Protein AF-A0A1X7DV30-F1 (afdb_monomer)

Secondary structure (DSSP, 8-state):
---HHHHHHHHHHHHHHHHHHHHTPPPHHHHHHHHHHHHHHHHHSSPPPHHHHHHHHHHHH-TT--THHHHS-GGGHHHHHHHHHHHHHHHHHHHHHHHHHHHT---TT-S-HHHHHHHHHHHHHHHHHHHHHHHHTT--HHHHHHHHHHHHHHS--PPPP----

Solvent-accessible surface area (backbone atoms only — not comparable to full-atom values): 9741 Å² total; per-residue (Å²): 133,82,54,73,68,62,54,52,53,51,53,49,54,50,50,52,51,50,51,54,51,59,75,68,53,76,51,71,64,55,53,52,50,50,52,50,40,52,45,43,24,70,75,69,76,42,82,67,49,75,69,50,49,54,31,41,48,46,26,35,78,32,86,86,46,58,66,33,69,79,71,42,57,76,96,46,43,70,59,51,52,52,36,29,55,56,43,45,79,38,44,69,58,54,47,50,55,47,50,53,60,60,69,63,62,70,62,91,84,58,86,62,57,71,62,46,55,54,50,50,54,52,51,52,50,55,51,51,50,53,51,50,57,44,62,74,64,70,56,60,66,72,61,52,54,53,47,60,65,45,52,68,75,67,57,77,90,66,78,73,77,77,75,89,124

Structure (mmCIF, N/CA/C/O backbone):
data_AF-A0A1X7DV30-F1
#
_entry.id   AF-A0A1X7DV30-F1
#
loop_
_atom_site.group_PDB
_atom_site.id
_atom_site.type_symbol
_atom_site.label_atom_id
_atom_site.label_alt_id
_atom_site.label_comp_id
_atom_site.label_asym_id
_atom_site.label_entity_id
_atom_site.label_seq_id
_atom_site.pdbx_PDB_ins_code
_atom_site.Cartn_x
_atom_site.Cartn_y
_atom_site.Cartn_z
_atom_site.occupancy
_atom_site.B_iso_or_equiv
_atom_site.auth_seq_id
_atom_site.auth_comp_id
_atom_site.auth_asym_id
_atom_site.auth_atom_id
_atom_site.pdbx_PDB_model_num
ATOM 1 N N . MET A 1 1 ? -26.013 0.296 34.691 1.00 44.59 1 MET A N 1
ATOM 2 C CA . MET A 1 1 ? -24.826 0.732 35.451 1.00 44.59 1 MET A CA 1
ATOM 3 C C . MET A 1 1 ? -23.752 -0.297 35.146 1.00 44.59 1 MET A C 1
ATOM 5 O O . MET A 1 1 ? -23.864 -1.409 35.637 1.00 44.59 1 MET A O 1
ATOM 9 N N . ILE A 1 2 ? -22.853 -0.010 34.204 1.00 51.38 2 ILE A N 1
ATOM 10 C CA . ILE A 1 2 ? -21.725 -0.907 33.915 1.00 51.38 2 ILE A CA 1
ATOM 11 C C . ILE A 1 2 ? -20.779 -0.752 35.106 1.00 51.38 2 ILE A C 1
ATOM 13 O O . ILE A 1 2 ? -20.390 0.373 35.425 1.00 51.38 2 ILE A O 1
ATOM 17 N N . GLU A 1 3 ? -20.515 -1.836 35.830 1.00 55.59 3 GLU A N 1
ATOM 18 C CA . GLU A 1 3 ? -19.547 -1.818 36.925 1.00 55.59 3 GLU A CA 1
ATOM 19 C C . GLU A 1 3 ? -18.175 -1.439 36.356 1.00 55.59 3 GLU A C 1
ATOM 21 O O . GLU A 1 3 ? -17.807 -1.852 35.257 1.00 55.59 3 GLU A O 1
ATOM 26 N N . ASN A 1 4 ? -17.436 -0.599 37.077 1.00 61.59 4 ASN A N 1
ATOM 27 C CA . ASN A 1 4 ? -16.183 0.006 36.609 1.00 61.59 4 ASN A CA 1
ATOM 28 C C . ASN A 1 4 ? -15.154 -1.051 36.141 1.00 61.59 4 ASN A C 1
ATOM 30 O O . ASN A 1 4 ? -14.363 -0.796 35.233 1.00 61.59 4 ASN A O 1
ATOM 34 N N . ASP A 1 5 ? -15.235 -2.256 36.706 1.00 61.62 5 ASP A N 1
ATOM 35 C CA . ASP A 1 5 ? -14.389 -3.406 36.388 1.00 61.62 5 ASP A CA 1
ATOM 36 C C . ASP A 1 5 ? -14.671 -3.987 34.984 1.00 61.62 5 ASP A C 1
ATOM 38 O O . ASP A 1 5 ? -13.737 -4.345 34.266 1.00 61.62 5 ASP A O 1
ATOM 42 N N . ASP A 1 6 ? -15.931 -3.996 34.532 1.00 70.94 6 ASP A N 1
ATOM 43 C CA . ASP A 1 6 ? -16.327 -4.467 33.191 1.00 70.94 6 ASP A CA 1
ATOM 44 C C . ASP A 1 6 ? -15.868 -3.480 32.100 1.00 70.94 6 ASP A C 1
ATOM 46 O O . ASP A 1 6 ? -15.422 -3.872 31.021 1.00 70.94 6 ASP A O 1
ATOM 50 N N . LEU A 1 7 ? -15.871 -2.175 32.396 1.00 68.75 7 LEU A N 1
ATOM 51 C CA . LEU A 1 7 ? -15.343 -1.158 31.481 1.00 68.75 7 LEU A CA 1
ATOM 52 C C . LEU A 1 7 ? -13.818 -1.263 31.317 1.00 68.75 7 LEU A C 1
ATOM 54 O O . LEU A 1 7 ? -13.315 -1.205 30.193 1.00 68.75 7 LEU A O 1
ATOM 58 N N . GLN A 1 8 ? -13.083 -1.429 32.420 1.00 71.12 8 GLN A N 1
ATOM 59 C CA . GLN A 1 8 ? -11.626 -1.588 32.383 1.00 71.12 8 GLN A CA 1
ATOM 60 C C . GLN A 1 8 ? -11.209 -2.860 31.641 1.00 71.12 8 GLN A C 1
ATOM 62 O O . GLN A 1 8 ? -10.290 -2.818 30.820 1.00 71.12 8 GLN A O 1
ATOM 67 N N . GLN A 1 9 ? -11.910 -3.972 31.871 1.00 73.12 9 GLN A N 1
ATOM 68 C CA . GLN A 1 9 ? -11.640 -5.231 31.182 1.00 73.12 9 GLN A CA 1
ATOM 69 C C . GLN A 1 9 ? -11.872 -5.116 29.668 1.00 73.12 9 GLN A C 1
ATOM 71 O O . GLN A 1 9 ? -11.036 -5.567 28.882 1.00 73.12 9 GLN A O 1
ATOM 76 N N . ARG A 1 10 ? -12.956 -4.453 29.243 1.00 69.06 10 ARG A N 1
ATOM 77 C CA . ARG A 1 10 ? -13.225 -4.188 27.819 1.00 69.06 10 ARG A CA 1
ATOM 78 C C . ARG A 1 10 ? -12.139 -3.318 27.190 1.00 69.06 10 ARG A C 1
ATOM 80 O O . ARG A 1 10 ? -11.639 -3.658 26.123 1.00 69.06 10 ARG A O 1
ATOM 87 N N . LEU A 1 11 ? -11.742 -2.230 27.850 1.00 69.94 11 LEU A N 1
ATOM 88 C CA . LEU A 1 11 ? -10.672 -1.343 27.377 1.00 69.94 11 LEU A CA 1
ATOM 89 C C . LEU A 1 11 ? -9.341 -2.080 27.194 1.00 69.94 11 LEU A C 1
ATOM 91 O O . LEU A 1 11 ? -8.641 -1.863 26.204 1.00 69.94 11 LEU A O 1
ATOM 95 N N . PHE A 1 12 ? -9.010 -2.972 28.126 1.00 75.00 12 PHE A N 1
ATOM 96 C CA . PHE A 1 12 ? -7.800 -3.779 28.060 1.00 75.00 12 PHE A CA 1
ATOM 97 C C . PHE A 1 12 ? -7.809 -4.734 26.857 1.00 75.00 12 PHE A C 1
ATOM 99 O O . PHE A 1 12 ? -6.883 -4.702 26.049 1.00 75.00 12 PHE A O 1
ATOM 106 N N . GLN A 1 13 ? -8.888 -5.504 26.676 1.00 71.88 13 GLN A N 1
ATOM 107 C CA . GLN A 1 13 ? -9.040 -6.427 25.540 1.00 71.88 13 GLN A CA 1
ATOM 108 C C . GLN A 1 13 ? -8.968 -5.707 24.191 1.00 71.88 13 GLN A C 1
ATOM 110 O O . GLN A 1 13 ? -8.331 -6.183 23.252 1.00 71.88 13 GLN A O 1
ATOM 115 N N . TRP A 1 14 ? -9.598 -4.535 24.104 1.00 75.69 14 TRP A N 1
ATOM 116 C CA . TRP A 1 14 ? -9.525 -3.677 22.930 1.00 75.69 14 TRP A CA 1
ATOM 117 C C . TRP A 1 14 ? -8.089 -3.224 22.651 1.00 75.69 14 TRP A C 1
ATOM 119 O O . TRP A 1 14 ? -7.626 -3.335 21.517 1.00 75.69 14 TRP A O 1
ATOM 129 N N . SER A 1 15 ? -7.379 -2.739 23.671 1.00 74.12 15 SER A N 1
ATOM 130 C CA . SER A 1 15 ? -5.993 -2.268 23.554 1.00 74.12 15 SER A CA 1
ATOM 131 C C . SER A 1 15 ? -5.036 -3.364 23.092 1.00 74.12 15 SER A C 1
ATOM 133 O O . SER A 1 15 ? -4.242 -3.137 22.174 1.00 74.12 15 SER A O 1
ATOM 135 N N . GLU A 1 16 ? -5.136 -4.565 23.662 1.00 75.62 16 GLU A N 1
ATOM 136 C CA . GLU A 1 16 ? -4.301 -5.701 23.262 1.00 75.62 16 GLU A CA 1
ATOM 137 C C . GLU A 1 16 ? -4.575 -6.125 21.817 1.00 75.62 16 GLU A C 1
ATOM 139 O O . GLU A 1 16 ? -3.645 -6.230 21.014 1.00 75.62 16 GLU A O 1
ATOM 144 N N . ALA A 1 17 ? -5.850 -6.306 21.462 1.00 73.69 17 ALA A N 1
ATOM 145 C CA . ALA A 1 17 ? -6.251 -6.689 20.114 1.00 73.69 17 ALA A CA 1
ATOM 146 C C . ALA A 1 17 ? -5.810 -5.666 19.060 1.00 73.69 17 ALA A C 1
ATOM 148 O O . ALA A 1 17 ? -5.286 -6.038 18.006 1.00 73.69 17 ALA A O 1
ATOM 149 N N . PHE A 1 18 ? -6.005 -4.379 19.346 1.00 78.88 18 PHE A N 1
ATOM 150 C CA . PHE A 1 18 ? -5.630 -3.297 18.446 1.00 78.88 18 PHE A CA 1
ATOM 151 C C . PHE A 1 18 ? -4.112 -3.201 18.287 1.00 78.88 18 PHE A C 1
ATOM 153 O O . PHE A 1 18 ? -3.619 -3.124 17.166 1.00 78.88 18 PHE A O 1
ATOM 160 N N . THR A 1 19 ? -3.361 -3.282 19.389 1.00 78.75 19 THR A N 1
ATOM 161 C CA . THR A 1 19 ? -1.894 -3.221 19.362 1.00 78.75 19 THR A CA 1
ATOM 162 C C . THR A 1 19 ? -1.300 -4.386 18.573 1.00 78.75 19 THR A C 1
ATOM 164 O O . THR A 1 19 ? -0.441 -4.167 17.721 1.00 78.75 19 THR A O 1
ATOM 167 N N . ALA A 1 20 ? -1.773 -5.614 18.802 1.00 79.38 20 ALA A N 1
ATOM 168 C CA . ALA A 1 20 ? -1.295 -6.791 18.079 1.00 79.38 20 ALA A CA 1
ATOM 169 C C . ALA A 1 20 ? -1.640 -6.736 16.578 1.00 79.38 20 ALA A C 1
ATOM 171 O O . ALA A 1 20 ? -0.804 -7.053 15.726 1.00 79.38 20 ALA A O 1
ATOM 172 N N . SER A 1 21 ? -2.854 -6.291 16.242 1.00 83.25 21 SER A N 1
ATOM 173 C CA . SER A 1 21 ? -3.281 -6.126 14.845 1.00 83.25 21 SER A CA 1
ATOM 174 C C . SER A 1 21 ? -2.458 -5.051 14.140 1.00 83.25 21 SER A C 1
ATOM 176 O O . SER A 1 21 ? -2.021 -5.257 13.011 1.00 83.25 21 SER A O 1
ATOM 178 N N . LEU A 1 22 ? -2.165 -3.946 14.828 1.00 83.38 22 LEU A N 1
ATOM 179 C CA . LEU A 1 22 ? -1.325 -2.876 14.301 1.00 83.38 22 LEU A CA 1
ATOM 180 C C . LEU A 1 22 ? 0.127 -3.330 14.090 1.00 83.38 22 LEU A C 1
ATOM 182 O O . LEU A 1 22 ? 0.733 -2.993 13.081 1.00 83.38 22 LEU A O 1
ATOM 186 N N . GLN A 1 23 ? 0.687 -4.118 15.012 1.00 83.38 23 GLN A N 1
ATOM 187 C CA . GLN A 1 23 ? 2.057 -4.640 14.903 1.00 83.38 23 GLN A CA 1
ATOM 188 C C . GLN A 1 23 ? 2.241 -5.660 13.769 1.00 83.38 23 GLN A C 1
ATOM 190 O O . GLN A 1 23 ? 3.363 -5.857 13.313 1.00 83.38 23 GLN A O 1
ATOM 195 N N . SER A 1 24 ? 1.165 -6.320 13.337 1.00 86.81 24 SER A N 1
ATOM 196 C CA . SER A 1 24 ? 1.180 -7.321 12.260 1.00 86.81 24 SER A CA 1
ATOM 197 C C . SER A 1 24 ? 0.688 -6.783 10.913 1.00 86.81 24 SER A C 1
ATOM 199 O O . SER A 1 24 ? 0.677 -7.520 9.928 1.00 86.81 24 SER A O 1
ATOM 201 N N . GLN A 1 25 ? 0.273 -5.517 10.863 1.00 88.38 25 GLN A N 1
ATOM 202 C CA . GLN A 1 25 ? -0.210 -4.866 9.655 1.00 88.38 25 GLN A CA 1
ATOM 203 C C . GLN A 1 25 ? 0.955 -4.549 8.705 1.00 88.38 25 GLN A C 1
ATOM 205 O O . GLN A 1 25 ? 1.941 -3.928 9.100 1.00 88.38 25 GLN A O 1
ATOM 210 N N . ALA A 1 26 ? 0.806 -4.919 7.437 1.00 89.69 26 ALA A N 1
ATOM 211 C CA . ALA A 1 26 ? 1.675 -4.504 6.349 1.00 89.69 26 ALA A CA 1
ATOM 212 C C . ALA A 1 26 ? 1.511 -3.002 6.077 1.00 89.69 26 ALA A C 1
ATOM 214 O O . ALA A 1 26 ? 0.407 -2.437 6.120 1.00 89.69 26 ALA A O 1
ATOM 215 N N . THR A 1 27 ? 2.622 -2.338 5.784 1.00 88.06 27 THR A N 1
ATOM 216 C CA . THR A 1 27 ? 2.600 -0.931 5.389 1.00 88.06 27 THR A CA 1
ATOM 217 C C . THR A 1 27 ? 2.024 -0.779 3.982 1.00 88.06 27 THR A C 1
ATOM 219 O O . THR A 1 27 ? 1.867 -1.746 3.235 1.00 88.06 27 THR A O 1
ATOM 222 N N . PHE A 1 28 ? 1.712 0.456 3.591 1.00 87.81 28 PHE A N 1
ATOM 223 C CA . PHE A 1 28 ? 1.284 0.716 2.212 1.00 87.81 28 PHE A CA 1
ATOM 224 C C . PHE A 1 28 ? 2.370 0.341 1.200 1.00 87.81 28 PHE A C 1
ATOM 226 O O . PHE A 1 28 ? 2.067 -0.194 0.137 1.00 87.81 28 PHE A O 1
ATOM 233 N N . MET A 1 29 ? 3.635 0.577 1.556 1.00 89.06 29 MET A N 1
ATOM 234 C CA . MET A 1 29 ? 4.772 0.237 0.703 1.00 89.06 29 MET A CA 1
ATOM 235 C C . MET A 1 29 ? 4.954 -1.266 0.557 1.00 89.06 29 MET A C 1
ATOM 237 O O . MET A 1 29 ? 5.259 -1.717 -0.539 1.00 89.06 29 MET A O 1
ATOM 241 N N . ASP A 1 30 ? 4.716 -2.037 1.620 1.00 91.62 30 ASP A N 1
ATOM 242 C CA . ASP A 1 30 ? 4.787 -3.499 1.547 1.00 91.62 30 ASP A CA 1
ATOM 243 C C . ASP A 1 30 ? 3.742 -4.046 0.563 1.00 91.62 30 ASP A C 1
ATOM 245 O O . ASP A 1 30 ? 4.057 -4.886 -0.278 1.00 91.62 30 ASP A O 1
ATOM 249 N N . VAL A 1 31 ? 2.510 -3.522 0.613 1.00 93.12 31 VAL A N 1
ATOM 250 C CA . VAL A 1 31 ? 1.434 -3.916 -0.314 1.00 93.12 31 VAL A CA 1
ATOM 251 C C . VAL A 1 31 ? 1.744 -3.471 -1.747 1.00 93.12 31 VAL A C 1
ATOM 253 O O . VAL A 1 31 ? 1.534 -4.234 -2.691 1.00 93.12 31 VAL A O 1
ATOM 256 N N . LEU A 1 32 ? 2.279 -2.260 -1.928 1.00 93.38 32 LEU A N 1
ATOM 257 C CA . LEU A 1 32 ? 2.745 -1.771 -3.227 1.00 93.38 32 LEU A CA 1
ATOM 258 C C . LEU A 1 32 ? 3.813 -2.699 -3.824 1.00 93.38 32 LEU A C 1
ATOM 260 O O . LEU A 1 32 ? 3.702 -3.122 -4.976 1.00 93.38 32 LEU A O 1
ATOM 264 N N . ASP A 1 33 ? 4.829 -3.024 -3.031 1.00 95.00 33 ASP A N 1
ATOM 265 C CA . ASP A 1 33 ? 5.941 -3.875 -3.435 1.00 95.00 33 ASP A CA 1
ATOM 266 C C . ASP A 1 33 ? 5.481 -5.280 -3.809 1.00 95.00 33 ASP A C 1
ATOM 268 O O . ASP A 1 33 ? 5.896 -5.815 -4.840 1.00 95.00 33 ASP A O 1
ATOM 272 N N . GLU A 1 34 ? 4.594 -5.864 -3.002 1.00 95.06 34 GLU A N 1
ATOM 273 C CA . GLU A 1 34 ? 3.994 -7.163 -3.284 1.00 95.06 34 GLU A CA 1
ATOM 274 C C . GLU A 1 34 ? 3.255 -7.139 -4.627 1.00 95.06 34 GLU A C 1
ATOM 276 O O . GLU A 1 34 ? 3.469 -8.009 -5.471 1.00 95.06 34 GLU A O 1
ATOM 281 N N . HIS A 1 35 ? 2.439 -6.113 -4.874 1.00 95.31 35 HIS A N 1
ATOM 282 C CA . HIS A 1 35 ? 1.687 -5.986 -6.120 1.00 95.31 35 HIS A CA 1
ATOM 283 C C . HIS A 1 35 ? 2.591 -5.820 -7.351 1.00 95.31 35 HIS A C 1
ATOM 285 O O . HIS A 1 35 ? 2.317 -6.422 -8.394 1.00 95.31 35 HIS A O 1
ATOM 291 N N . LEU A 1 36 ? 3.674 -5.045 -7.243 1.00 96.25 36 LEU A N 1
ATOM 292 C CA . LEU A 1 36 ? 4.666 -4.905 -8.313 1.00 96.25 36 LEU A CA 1
ATOM 293 C C . LEU A 1 36 ? 5.384 -6.230 -8.579 1.00 96.25 36 LEU A C 1
ATOM 295 O O . LEU A 1 36 ? 5.471 -6.662 -9.729 1.00 96.25 36 LEU A O 1
ATOM 299 N N . ALA A 1 37 ? 5.855 -6.898 -7.524 1.00 96.12 37 ALA A N 1
ATOM 300 C CA . ALA A 1 37 ? 6.572 -8.161 -7.636 1.00 96.12 37 ALA A CA 1
ATOM 301 C C . ALA A 1 37 ? 5.696 -9.269 -8.232 1.00 96.12 37 ALA A C 1
ATOM 303 O O . ALA A 1 37 ? 6.111 -9.937 -9.180 1.00 96.12 37 ALA A O 1
ATOM 304 N N . VAL A 1 38 ? 4.467 -9.426 -7.732 1.00 95.06 38 VAL A N 1
ATOM 305 C CA . VAL A 1 38 ? 3.500 -10.410 -8.236 1.00 95.06 38 VAL A CA 1
ATOM 306 C C . VAL A 1 38 ? 3.105 -10.093 -9.674 1.00 95.06 38 VAL A C 1
ATOM 308 O O . VAL A 1 38 ? 3.084 -10.998 -10.508 1.00 95.06 38 VAL A O 1
ATOM 311 N N . GLY A 1 39 ? 2.816 -8.828 -9.994 1.00 95.00 39 GLY A N 1
ATOM 312 C CA . GLY A 1 39 ? 2.451 -8.415 -11.349 1.00 95.00 39 GLY A CA 1
ATOM 313 C C . GLY A 1 39 ? 3.562 -8.705 -12.356 1.00 95.00 39 GLY A C 1
ATOM 314 O O . GLY A 1 39 ? 3.318 -9.337 -13.387 1.00 95.00 39 GLY A O 1
ATOM 315 N N . PHE A 1 40 ? 4.794 -8.318 -12.021 1.00 94.94 40 PHE A N 1
ATOM 316 C CA . PHE A 1 40 ? 5.962 -8.557 -12.862 1.00 94.94 40 PHE A CA 1
ATOM 317 C C . PHE A 1 40 ? 6.237 -10.052 -13.033 1.00 94.94 40 PHE A C 1
ATOM 319 O O . PHE A 1 40 ? 6.358 -10.529 -14.160 1.00 94.94 40 PHE A O 1
ATOM 326 N N . GLN A 1 41 ? 6.240 -10.821 -11.940 1.00 94.69 41 GLN A N 1
ATOM 327 C CA . GLN A 1 41 ? 6.443 -12.269 -11.991 1.00 94.69 41 GLN A CA 1
ATOM 328 C C . GLN A 1 41 ? 5.359 -12.983 -12.801 1.00 94.69 41 GLN A C 1
ATOM 330 O O . GLN A 1 41 ? 5.666 -13.919 -13.537 1.00 94.69 41 GLN A O 1
ATOM 335 N N . THR A 1 42 ? 4.105 -12.545 -12.702 1.00 95.44 42 THR A N 1
ATOM 336 C CA . THR A 1 42 ? 2.984 -13.148 -13.436 1.00 95.44 42 THR A CA 1
ATOM 337 C C . THR A 1 42 ? 3.134 -12.981 -14.947 1.00 95.44 42 THR A C 1
ATOM 339 O O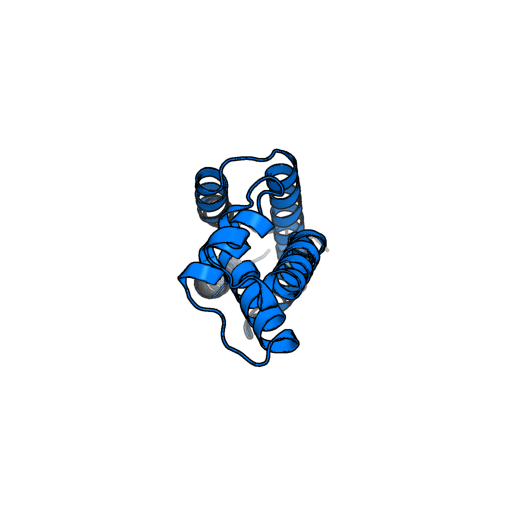 . THR A 1 42 ? 2.827 -13.906 -15.695 1.00 95.44 42 THR A O 1
ATOM 342 N N . LEU A 1 43 ? 3.612 -11.820 -15.403 1.00 94.31 43 LEU A N 1
ATOM 343 C CA . LEU A 1 43 ? 3.743 -11.521 -16.831 1.00 94.31 43 LEU A CA 1
ATOM 344 C C . LEU A 1 43 ? 5.081 -11.985 -17.424 1.00 94.31 43 LEU A C 1
ATOM 346 O O . LEU A 1 43 ? 5.112 -12.426 -18.569 1.00 94.31 43 LEU A O 1
ATOM 350 N N . MET A 1 44 ? 6.169 -11.927 -16.650 1.00 92.19 44 MET A N 1
ATOM 351 C CA . MET A 1 44 ? 7.515 -12.302 -17.106 1.00 92.19 44 MET A CA 1
ATOM 352 C C . MET A 1 44 ? 7.896 -13.752 -16.803 1.00 92.19 44 MET A C 1
ATOM 354 O O . MET A 1 44 ? 8.844 -14.272 -17.389 1.00 92.19 44 MET A O 1
ATOM 358 N N . GLY A 1 45 ? 7.236 -14.400 -15.841 1.00 89.44 45 GLY A N 1
ATOM 359 C CA . GLY A 1 45 ? 7.671 -15.692 -15.301 1.00 89.44 45 GLY A CA 1
ATOM 360 C C . GLY A 1 45 ? 8.989 -15.629 -14.514 1.00 89.44 45 GLY A C 1
ATOM 361 O O . GLY A 1 45 ? 9.553 -16.672 -14.185 1.00 89.44 45 GLY A O 1
ATOM 362 N N . ALA A 1 46 ? 9.488 -14.427 -14.210 1.00 86.38 46 ALA A N 1
ATOM 363 C CA . ALA A 1 46 ? 10.761 -14.187 -13.538 1.00 86.38 46 ALA A CA 1
ATOM 364 C C . ALA A 1 46 ? 10.569 -13.322 -12.288 1.00 86.38 46 ALA A C 1
ATOM 366 O O . ALA A 1 46 ? 9.717 -12.438 -12.256 1.00 86.38 46 ALA A O 1
ATOM 367 N N . ALA A 1 47 ? 11.375 -13.572 -11.257 1.00 89.94 47 ALA A N 1
ATOM 368 C CA . ALA A 1 47 ? 11.361 -12.750 -10.054 1.00 89.94 47 ALA A CA 1
ATOM 369 C C . ALA A 1 47 ? 11.935 -11.355 -10.345 1.00 89.94 47 ALA A C 1
ATOM 371 O O . ALA A 1 47 ? 12.947 -11.226 -11.036 1.00 89.94 47 ALA A O 1
ATOM 372 N N . ILE A 1 48 ? 11.307 -10.328 -9.775 1.00 92.75 48 ILE A N 1
ATOM 373 C CA . ILE A 1 48 ? 11.836 -8.966 -9.792 1.00 92.75 48 ILE A CA 1
ATOM 374 C C . ILE A 1 48 ? 13.050 -8.869 -8.858 1.00 92.75 48 ILE A C 1
ATOM 376 O O . ILE A 1 48 ? 13.057 -9.442 -7.765 1.00 92.75 48 ILE A O 1
ATOM 380 N N . THR A 1 49 ? 14.095 -8.155 -9.270 1.00 94.50 49 THR A N 1
ATOM 381 C CA . THR A 1 49 ? 15.229 -7.873 -8.377 1.00 94.50 49 THR A CA 1
ATOM 382 C C . THR A 1 49 ? 14.904 -6.713 -7.428 1.00 94.50 49 THR A C 1
ATOM 384 O O . THR A 1 49 ? 14.077 -5.864 -7.764 1.00 94.50 49 THR A O 1
ATOM 387 N N . PRO A 1 50 ? 15.580 -6.593 -6.268 1.00 93.44 50 PRO A N 1
ATOM 388 C CA . PRO A 1 50 ? 15.353 -5.469 -5.356 1.00 93.44 50 PRO A CA 1
ATOM 389 C C . PRO A 1 50 ? 15.575 -4.086 -5.992 1.00 93.44 50 PRO A C 1
ATOM 391 O O . PRO A 1 50 ? 14.851 -3.147 -5.675 1.00 93.44 50 PRO A O 1
ATOM 394 N N . GLY A 1 51 ? 16.545 -3.961 -6.908 1.00 93.19 51 GLY A N 1
ATOM 395 C CA . GLY A 1 51 ? 16.810 -2.713 -7.633 1.00 93.19 51 GLY A CA 1
ATOM 396 C C . GLY A 1 51 ? 15.675 -2.342 -8.586 1.00 93.19 51 GLY A C 1
ATOM 397 O O . GLY A 1 51 ? 15.160 -1.230 -8.520 1.00 93.19 51 GLY A O 1
ATOM 398 N N . GLN A 1 52 ? 15.217 -3.305 -9.395 1.00 94.62 52 GLN A N 1
ATOM 399 C CA . GLN A 1 52 ? 14.068 -3.124 -10.290 1.00 94.62 52 GLN A CA 1
ATOM 400 C C . GLN A 1 52 ? 12.795 -2.781 -9.511 1.00 94.62 52 GLN A C 1
ATOM 402 O O . GLN A 1 52 ? 12.052 -1.887 -9.904 1.00 94.62 52 GLN A O 1
ATOM 407 N N . LEU A 1 53 ? 12.566 -3.444 -8.375 1.00 95.50 53 LEU A N 1
ATOM 408 C CA . LEU A 1 53 ? 11.419 -3.165 -7.516 1.00 95.50 53 LEU A CA 1
ATOM 409 C C . LEU A 1 53 ? 11.439 -1.721 -7.002 1.00 95.50 53 LEU A C 1
ATOM 411 O O . LEU A 1 53 ? 10.420 -1.040 -7.070 1.00 95.50 53 LEU A O 1
ATOM 415 N N . ALA A 1 54 ? 12.598 -1.231 -6.550 1.00 92.81 54 ALA A N 1
ATOM 416 C CA . ALA A 1 54 ? 12.735 0.130 -6.039 1.00 92.81 54 ALA A CA 1
ATOM 417 C C . ALA A 1 54 ? 12.416 1.199 -7.099 1.00 92.81 54 ALA A C 1
ATOM 419 O O . ALA A 1 54 ? 11.694 2.151 -6.802 1.00 92.81 54 ALA A O 1
ATOM 420 N N . VAL A 1 55 ? 12.896 1.035 -8.335 1.00 94.50 55 VAL A N 1
ATOM 421 C CA . VAL A 1 55 ? 12.616 1.996 -9.419 1.00 94.50 55 VAL A CA 1
ATOM 422 C C . VAL A 1 55 ? 11.199 1.872 -9.977 1.00 94.50 55 VAL A C 1
ATOM 424 O O . VAL A 1 55 ? 10.578 2.885 -10.283 1.00 94.50 55 VAL A O 1
ATOM 427 N N . MET A 1 56 ? 10.638 0.660 -10.059 1.00 95.25 56 MET A N 1
ATOM 428 C CA . MET A 1 56 ? 9.236 0.473 -10.456 1.00 95.25 56 MET A CA 1
ATOM 429 C C . MET A 1 56 ? 8.277 1.060 -9.421 1.00 95.25 56 MET A C 1
ATOM 431 O O . MET A 1 56 ? 7.242 1.609 -9.784 1.00 95.25 56 MET A O 1
ATOM 435 N N . ARG A 1 57 ? 8.627 0.981 -8.136 1.00 93.50 57 ARG A N 1
ATOM 436 C CA . ARG A 1 57 ? 7.906 1.639 -7.044 1.00 93.50 57 ARG A CA 1
ATOM 437 C C . ARG A 1 57 ? 7.954 3.159 -7.174 1.00 93.50 57 ARG A C 1
ATOM 439 O O . ARG A 1 57 ? 6.903 3.785 -7.064 1.00 93.50 57 ARG A O 1
ATOM 446 N N . GLY A 1 58 ? 9.130 3.737 -7.431 1.00 90.69 58 GLY A N 1
ATOM 447 C CA . GLY A 1 58 ? 9.276 5.174 -7.700 1.00 90.69 58 GLY A CA 1
ATOM 448 C C . GLY A 1 58 ? 8.359 5.625 -8.836 1.00 90.69 58 GLY A C 1
ATOM 449 O O . GLY A 1 58 ? 7.523 6.505 -8.646 1.00 90.69 58 GLY A O 1
ATOM 450 N N . ALA A 1 59 ? 8.392 4.897 -9.953 1.00 92.19 59 ALA A N 1
ATOM 451 C CA . ALA A 1 59 ? 7.514 5.123 -11.095 1.00 92.19 59 ALA A CA 1
ATOM 452 C C . ALA A 1 59 ? 6.024 4.933 -10.767 1.00 92.19 59 ALA A C 1
ATOM 454 O O . ALA A 1 59 ? 5.177 5.695 -11.227 1.00 92.19 59 ALA A O 1
ATOM 455 N N . ALA A 1 60 ? 5.653 3.929 -9.971 1.00 91.94 60 ALA A N 1
ATOM 456 C CA . ALA A 1 60 ? 4.260 3.710 -9.586 1.00 91.94 60 ALA A CA 1
ATOM 457 C C . ALA A 1 60 ? 3.709 4.879 -8.758 1.00 91.94 60 ALA A C 1
ATOM 459 O O . ALA A 1 60 ? 2.546 5.235 -8.931 1.00 91.94 60 ALA A O 1
ATOM 460 N N . LEU A 1 61 ? 4.544 5.501 -7.923 1.00 88.38 61 LEU A N 1
ATOM 461 C CA . LEU A 1 61 ? 4.176 6.641 -7.080 1.00 88.38 61 LEU A CA 1
ATOM 462 C C . LEU A 1 61 ? 4.276 7.987 -7.805 1.00 88.38 61 LEU A C 1
ATOM 464 O O . LEU A 1 61 ? 3.479 8.878 -7.532 1.00 88.38 61 LEU A O 1
ATOM 468 N N . ASN A 1 62 ? 5.215 8.134 -8.739 1.00 86.38 62 ASN A N 1
ATOM 469 C CA . ASN A 1 62 ? 5.414 9.347 -9.519 1.00 86.38 62 ASN A CA 1
ATOM 470 C C . ASN A 1 62 ? 5.452 9.025 -11.017 1.00 86.38 62 ASN A C 1
ATOM 472 O O . ASN A 1 62 ? 6.384 8.400 -11.514 1.00 86.38 62 ASN A O 1
ATOM 476 N N . ARG A 1 63 ? 4.459 9.522 -11.761 1.00 80.75 63 ARG A N 1
ATOM 477 C CA . ARG A 1 63 ? 4.352 9.299 -13.210 1.00 80.75 63 ARG A CA 1
ATOM 478 C C . ARG A 1 63 ? 5.517 9.863 -14.017 1.00 80.75 63 ARG A C 1
ATOM 480 O O . ARG A 1 63 ? 5.779 9.367 -15.108 1.00 80.75 63 ARG A O 1
ATOM 487 N N . GLU A 1 64 ? 6.180 10.888 -13.503 1.00 86.06 64 GLU A N 1
ATOM 488 C CA . GLU A 1 64 ? 7.317 11.521 -14.168 1.00 86.06 64 GLU A CA 1
ATOM 489 C C . GLU A 1 64 ? 8.636 10.770 -13.917 1.00 86.06 64 GLU A C 1
ATOM 491 O O . GLU A 1 64 ? 9.643 11.076 -14.555 1.00 86.06 64 GLU A O 1
ATOM 496 N N . ASP A 1 65 ? 8.649 9.781 -13.015 1.00 88.31 65 ASP A N 1
ATOM 497 C CA . AS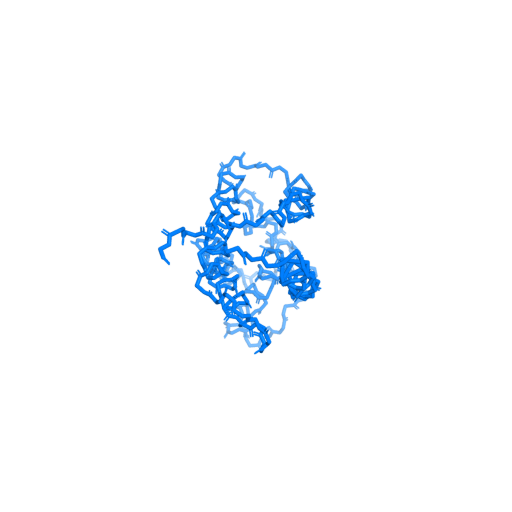P A 1 65 ? 9.833 8.974 -12.730 1.00 88.31 65 ASP A CA 1
ATOM 498 C C . ASP A 1 65 ? 10.007 7.851 -13.768 1.00 88.31 65 ASP A C 1
ATOM 500 O O . ASP A 1 65 ? 9.326 6.821 -13.757 1.00 88.31 65 ASP A O 1
ATOM 504 N N . GLU A 1 66 ? 10.963 8.057 -14.674 1.00 92.75 66 GLU A N 1
ATOM 505 C CA . GLU A 1 66 ? 11.366 7.089 -15.696 1.00 92.75 66 GLU A CA 1
ATOM 506 C C . GLU A 1 66 ? 12.671 6.343 -15.364 1.00 92.75 66 GLU A C 1
ATOM 508 O O . GLU A 1 66 ? 13.217 5.658 -16.234 1.00 92.75 66 GLU A O 1
ATOM 513 N N . ALA A 1 67 ? 13.187 6.422 -14.128 1.00 93.00 67 ALA A N 1
ATOM 514 C CA . ALA A 1 67 ? 14.444 5.762 -13.745 1.00 93.00 67 ALA A CA 1
ATOM 515 C C . ALA A 1 67 ? 14.428 4.247 -14.027 1.00 93.00 67 ALA A C 1
ATOM 517 O O . ALA A 1 67 ? 15.454 3.644 -14.352 1.00 93.00 67 ALA A O 1
ATOM 518 N N . TRP A 1 68 ? 13.241 3.639 -13.991 1.00 94.69 68 TRP A N 1
ATOM 519 C CA . TRP A 1 68 ? 13.029 2.229 -14.304 1.00 94.69 68 TRP A CA 1
ATOM 520 C C . TRP A 1 68 ? 13.461 1.832 -15.724 1.00 94.69 68 TRP A C 1
ATOM 522 O O . TRP A 1 68 ? 13.896 0.697 -15.914 1.00 94.69 68 TRP A O 1
ATOM 532 N N . ARG A 1 69 ? 13.414 2.741 -16.713 1.00 94.69 69 ARG A N 1
ATOM 533 C CA . ARG A 1 69 ? 13.823 2.441 -18.100 1.00 94.69 69 ARG A CA 1
ATOM 534 C C . ARG A 1 69 ? 15.320 2.124 -18.214 1.00 94.69 69 ARG A C 1
ATOM 536 O O . ARG A 1 69 ? 15.714 1.416 -19.138 1.00 94.69 69 ARG A O 1
ATOM 543 N N . ALA A 1 70 ? 16.148 2.645 -17.306 1.00 94.06 70 ALA A N 1
ATOM 544 C CA . ALA A 1 70 ? 17.590 2.390 -17.287 1.00 94.06 70 ALA A CA 1
ATOM 545 C C . ALA A 1 70 ? 17.957 1.076 -16.573 1.00 94.06 70 ALA A C 1
ATOM 547 O O . ALA A 1 70 ? 18.922 0.419 -16.957 1.00 94.06 70 ALA A O 1
ATOM 548 N N . GLU A 1 71 ? 17.186 0.692 -15.555 1.00 94.06 71 GLU A N 1
ATOM 549 C CA . GLU A 1 71 ? 17.431 -0.503 -14.731 1.00 94.06 71 GLU A CA 1
ATOM 550 C C . GLU A 1 71 ? 16.786 -1.776 -15.296 1.00 94.06 71 GLU A C 1
ATOM 552 O O . GLU A 1 71 ? 17.225 -2.895 -15.020 1.00 94.06 71 GLU A O 1
ATOM 557 N N . ILE A 1 72 ? 15.714 -1.629 -16.074 1.00 93.50 72 ILE A N 1
ATOM 558 C CA . ILE A 1 72 ? 14.992 -2.745 -16.682 1.00 93.50 72 ILE A CA 1
ATOM 559 C C . ILE A 1 72 ? 15.485 -2.940 -18.113 1.00 93.50 72 ILE A C 1
ATOM 561 O O . ILE A 1 72 ? 15.661 -1.982 -18.867 1.00 93.50 72 ILE A O 1
ATOM 565 N N . ALA A 1 73 ? 15.711 -4.198 -18.496 1.00 93.94 73 ALA A N 1
ATOM 566 C CA . ALA A 1 73 ? 16.138 -4.536 -19.846 1.00 93.94 73 ALA A CA 1
ATOM 567 C C . ALA A 1 73 ? 15.077 -4.113 -20.878 1.00 93.94 73 ALA A C 1
ATOM 569 O O . ALA A 1 73 ? 13.878 -4.215 -20.623 1.00 93.94 73 ALA A O 1
ATOM 570 N N . ILE A 1 74 ? 15.522 -3.638 -22.045 1.00 95.19 74 ILE A N 1
ATOM 571 C CA . ILE A 1 74 ? 14.649 -3.039 -23.074 1.00 95.19 74 ILE A CA 1
ATOM 572 C C . ILE A 1 74 ? 13.529 -3.993 -23.511 1.00 95.19 74 ILE A C 1
ATOM 574 O O . ILE A 1 74 ? 12.398 -3.568 -23.719 1.00 95.19 74 ILE A O 1
ATOM 578 N N . ASP A 1 75 ? 13.817 -5.289 -23.609 1.00 94.25 75 ASP A N 1
ATOM 579 C CA . ASP A 1 75 ? 12.850 -6.332 -23.968 1.00 94.25 75 ASP A CA 1
ATOM 580 C C . ASP A 1 75 ? 11.765 -6.570 -22.902 1.00 94.25 75 ASP A C 1
ATOM 582 O O . ASP A 1 75 ? 10.779 -7.253 -23.168 1.00 94.25 75 ASP A O 1
ATOM 586 N N . GLN A 1 76 ? 11.921 -5.989 -21.711 1.00 94.75 76 GLN A N 1
ATOM 587 C CA . GLN A 1 76 ? 10.984 -6.072 -20.591 1.00 94.75 76 GLN A CA 1
ATOM 588 C C . GLN A 1 76 ? 10.231 -4.754 -20.358 1.00 94.75 76 GLN A C 1
ATOM 590 O O . GLN A 1 76 ? 9.390 -4.689 -19.458 1.00 94.75 76 GLN A O 1
ATOM 595 N N . HIS A 1 77 ? 10.517 -3.700 -21.138 1.00 95.75 77 HIS A N 1
ATOM 596 C CA . HIS A 1 77 ? 9.965 -2.363 -20.897 1.00 95.75 77 HIS A CA 1
ATOM 597 C C . HIS A 1 77 ? 8.442 -2.331 -20.964 1.00 95.75 77 HIS A C 1
ATOM 599 O O . HIS A 1 77 ? 7.819 -1.799 -20.052 1.00 95.75 77 HIS A O 1
ATOM 605 N N . ASP A 1 78 ? 7.848 -2.964 -21.974 1.00 96.50 78 ASP A N 1
ATOM 606 C CA . ASP A 1 78 ? 6.390 -2.999 -22.133 1.00 96.50 78 ASP A CA 1
ATOM 607 C C . ASP A 1 78 ? 5.706 -3.653 -20.925 1.00 96.50 78 ASP A C 1
ATOM 609 O O . ASP A 1 78 ? 4.686 -3.174 -20.430 1.00 96.50 78 ASP A O 1
ATOM 613 N N . VAL A 1 79 ? 6.286 -4.741 -20.410 1.00 95.81 79 VAL A N 1
ATOM 614 C CA . VAL A 1 79 ? 5.738 -5.446 -19.247 1.00 95.81 79 VAL A CA 1
ATOM 615 C C . VAL A 1 79 ? 5.890 -4.610 -17.983 1.00 95.81 79 VAL A C 1
ATOM 617 O O . VAL A 1 79 ? 4.936 -4.500 -17.213 1.00 95.81 79 VAL A O 1
ATOM 620 N N . ALA A 1 80 ? 7.053 -3.993 -17.776 1.00 96.06 80 ALA A N 1
ATOM 621 C CA . ALA A 1 80 ? 7.270 -3.100 -16.645 1.00 96.06 80 ALA A CA 1
ATOM 622 C C . ALA A 1 80 ? 6.286 -1.922 -16.661 1.00 96.06 80 ALA A C 1
ATOM 624 O O . ALA A 1 80 ? 5.657 -1.652 -15.641 1.00 96.06 80 ALA A O 1
ATOM 625 N N . GLU A 1 81 ? 6.087 -1.286 -17.817 1.00 96.56 81 GLU A N 1
ATOM 626 C CA . GLU A 1 81 ? 5.148 -0.174 -17.990 1.00 96.56 81 GLU A CA 1
ATOM 627 C C . GLU A 1 81 ? 3.707 -0.604 -17.678 1.00 96.56 81 GLU A C 1
ATOM 629 O O . GLU A 1 81 ? 3.023 0.046 -16.885 1.00 96.56 81 GLU A O 1
ATOM 634 N N . ILE A 1 82 ? 3.267 -1.756 -18.201 1.00 96.50 82 ILE A N 1
ATOM 635 C CA . ILE A 1 82 ? 1.945 -2.325 -17.893 1.00 96.50 82 ILE A CA 1
ATOM 636 C C . ILE A 1 82 ? 1.776 -2.551 -16.388 1.00 96.50 82 ILE A C 1
ATOM 638 O O . ILE A 1 82 ? 0.729 -2.212 -15.832 1.00 96.50 82 ILE A O 1
ATOM 642 N N . VAL A 1 83 ? 2.777 -3.129 -15.719 1.00 96.62 83 VAL A N 1
ATOM 643 C CA . VAL A 1 83 ? 2.719 -3.406 -14.277 1.00 96.62 83 VAL A CA 1
ATOM 644 C C . VAL A 1 83 ? 2.665 -2.106 -13.4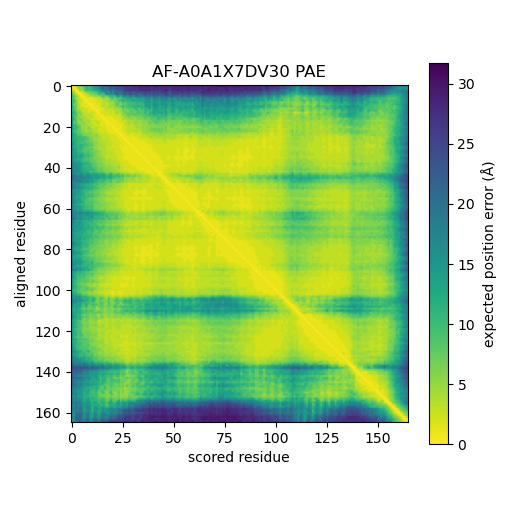79 1.00 96.62 83 VAL A C 1
ATOM 646 O O . VAL A 1 83 ? 1.791 -1.974 -12.623 1.00 96.62 83 VAL A O 1
ATOM 649 N N . ILE A 1 84 ? 3.533 -1.139 -13.786 1.00 95.94 84 ILE A N 1
ATOM 650 C CA . ILE A 1 84 ? 3.583 0.168 -13.119 1.00 95.94 84 ILE A CA 1
ATOM 651 C C . ILE A 1 84 ? 2.229 0.878 -13.231 1.00 95.94 84 ILE A C 1
ATOM 653 O O . ILE A 1 84 ? 1.660 1.269 -12.212 1.00 95.94 84 ILE A O 1
ATOM 657 N N . GLU A 1 85 ? 1.665 0.997 -14.436 1.00 95.00 85 GLU A N 1
ATOM 658 C CA . GLU A 1 85 ? 0.382 1.684 -14.652 1.00 95.00 85 GLU A CA 1
ATOM 659 C C . GLU A 1 85 ? -0.797 0.926 -14.023 1.00 95.00 85 GLU A C 1
ATOM 661 O O . GLU A 1 85 ? -1.710 1.514 -13.428 1.00 95.00 85 GLU A O 1
ATOM 666 N N . SER A 1 86 ? -0.772 -0.405 -14.103 1.00 94.88 86 SER A N 1
ATOM 667 C CA . SER A 1 86 ? -1.771 -1.270 -13.477 1.00 94.88 86 SER A CA 1
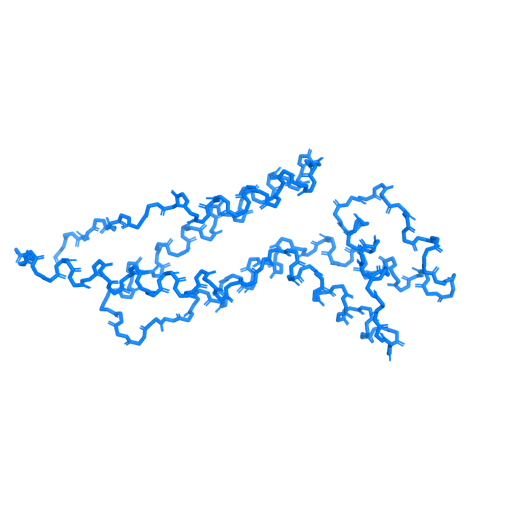ATOM 668 C C . SER A 1 86 ? -1.788 -1.120 -11.958 1.00 94.88 86 SER A C 1
ATOM 670 O O . SER A 1 86 ? -2.866 -1.085 -11.361 1.00 94.88 86 SER A O 1
ATOM 672 N N . VAL A 1 87 ? -0.609 -1.065 -11.337 1.00 93.94 87 VAL A N 1
ATOM 673 C CA . VAL A 1 87 ? -0.474 -0.890 -9.893 1.00 93.94 87 VAL A CA 1
ATOM 674 C C . VAL A 1 87 ? -0.855 0.529 -9.507 1.00 93.94 87 VAL A C 1
ATOM 676 O O . VAL A 1 87 ? -1.735 0.682 -8.668 1.00 93.94 87 VAL A O 1
ATOM 679 N N . ARG A 1 88 ? -0.313 1.556 -10.173 1.00 90.81 88 ARG A N 1
ATOM 680 C CA . ARG A 1 88 ? -0.634 2.966 -9.903 1.00 90.81 88 ARG A CA 1
ATOM 681 C C . ARG A 1 88 ? -2.140 3.224 -9.890 1.00 90.81 88 ARG A C 1
ATOM 683 O O . ARG A 1 88 ? -2.661 3.790 -8.936 1.00 90.81 88 ARG A O 1
ATOM 690 N N . SER A 1 89 ? -2.850 2.768 -10.921 1.00 89.88 89 SER A N 1
ATOM 691 C CA . SER A 1 89 ? -4.297 2.995 -11.059 1.00 89.88 89 SER A CA 1
ATOM 692 C C . SER A 1 89 ? -5.152 2.304 -9.992 1.00 89.88 89 SER A C 1
ATOM 694 O O . SER A 1 89 ? -6.298 2.696 -9.783 1.00 89.88 89 SER A O 1
ATOM 696 N N . ARG A 1 90 ? -4.624 1.274 -9.321 1.00 90.81 90 ARG A N 1
ATOM 697 C CA . ARG A 1 90 ? -5.362 0.454 -8.347 1.00 90.81 90 ARG A CA 1
ATOM 698 C C . ARG A 1 90 ? -4.783 0.504 -6.942 1.00 90.81 90 ARG A C 1
ATOM 700 O O . ARG A 1 90 ? -5.325 -0.145 -6.056 1.00 90.81 90 ARG A O 1
ATOM 707 N N . LEU A 1 91 ? -3.710 1.257 -6.730 1.00 87.50 91 LEU A N 1
ATOM 708 C CA . LEU A 1 91 ? -2.883 1.167 -5.536 1.00 87.50 91 LEU A CA 1
ATOM 709 C C . LEU A 1 91 ? -3.669 1.459 -4.254 1.00 87.50 91 LEU A C 1
ATOM 711 O O . LEU A 1 91 ? -3.661 0.656 -3.324 1.00 87.50 91 LEU A O 1
ATOM 715 N N . LEU A 1 92 ? -4.397 2.577 -4.234 1.00 89.50 92 LEU A N 1
ATOM 716 C CA . LEU A 1 92 ? -5.194 2.965 -3.073 1.00 89.50 92 LEU A CA 1
ATOM 717 C C . LEU A 1 92 ? -6.279 1.927 -2.759 1.00 89.50 92 LEU A C 1
ATOM 719 O O . LEU A 1 92 ? -6.457 1.544 -1.607 1.00 89.50 92 LEU A O 1
ATOM 723 N N . HIS A 1 93 ? -6.949 1.426 -3.797 1.00 91.75 93 HIS A N 1
ATOM 724 C CA . HIS A 1 93 ? -7.997 0.422 -3.655 1.00 91.75 93 HIS A CA 1
ATOM 725 C C . HIS A 1 93 ? -7.447 -0.932 -3.182 1.00 91.75 93 HIS A C 1
ATOM 727 O O . HIS A 1 93 ? -8.013 -1.553 -2.290 1.00 91.75 93 HIS A O 1
ATOM 733 N N . ALA A 1 94 ? -6.301 -1.368 -3.712 1.00 90.50 94 ALA A N 1
ATOM 734 C CA . ALA A 1 94 ? -5.630 -2.585 -3.263 1.00 90.50 94 ALA A CA 1
ATOM 735 C C . ALA A 1 94 ? -5.237 -2.507 -1.781 1.00 90.50 94 ALA A C 1
ATOM 737 O O . ALA A 1 94 ? -5.380 -3.487 -1.044 1.00 90.50 94 ALA A O 1
ATOM 738 N N . TYR A 1 95 ? -4.779 -1.336 -1.334 1.00 92.19 95 TYR A N 1
ATOM 739 C CA . TYR A 1 95 ? -4.455 -1.117 0.068 1.00 92.19 9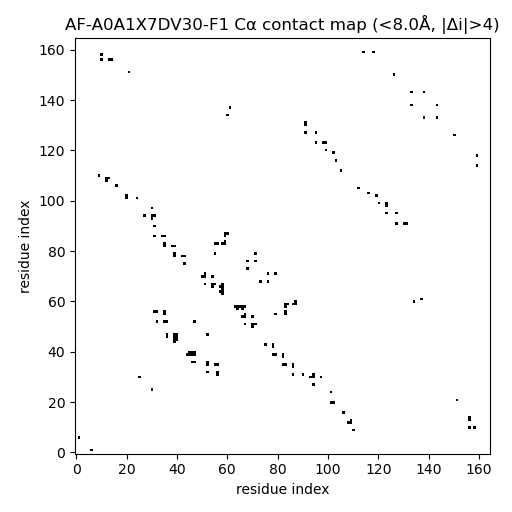5 TYR A CA 1
ATOM 740 C C . TYR A 1 95 ? -5.696 -1.082 0.964 1.00 92.19 95 TYR A C 1
ATOM 742 O O . TYR A 1 95 ? -5.700 -1.700 2.026 1.00 92.19 95 TYR A O 1
ATOM 750 N N . GLU A 1 96 ? -6.770 -0.423 0.527 1.00 91.75 96 GLU A N 1
ATOM 751 C CA . GLU A 1 96 ? -8.064 -0.450 1.214 1.00 91.75 96 GLU A CA 1
ATOM 752 C C . GLU A 1 96 ? -8.577 -1.891 1.380 1.00 91.75 96 GLU A C 1
ATOM 754 O O . GLU A 1 96 ? -8.898 -2.310 2.493 1.00 91.75 96 GLU A O 1
ATOM 759 N N . ASP A 1 97 ? -8.566 -2.684 0.308 1.00 92.81 97 ASP A N 1
ATOM 760 C CA . ASP A 1 97 ? -8.971 -4.093 0.324 1.00 92.81 97 ASP A CA 1
ATOM 761 C C . ASP A 1 97 ? -8.096 -4.945 1.250 1.00 92.81 97 ASP A C 1
ATOM 763 O O . ASP A 1 97 ? -8.578 -5.880 1.902 1.00 92.81 97 ASP A O 1
ATOM 767 N N . TYR A 1 98 ? -6.789 -4.675 1.292 1.00 93.38 98 TYR A N 1
ATOM 768 C CA . TYR A 1 98 ? -5.880 -5.304 2.246 1.00 93.38 98 TYR A CA 1
ATOM 769 C C . TYR A 1 98 ? -6.283 -4.967 3.687 1.00 93.38 98 TYR A C 1
ATOM 771 O O . TYR A 1 98 ? -6.497 -5.876 4.491 1.00 93.38 98 TYR A O 1
ATOM 779 N N . LEU A 1 99 ? -6.446 -3.681 4.003 1.00 91.50 99 LEU A N 1
ATOM 780 C CA . LEU A 1 99 ? -6.782 -3.223 5.347 1.00 91.50 99 LEU A CA 1
ATOM 781 C C . LEU A 1 99 ? -8.126 -3.768 5.826 1.00 91.50 99 LEU A C 1
ATOM 783 O O . LEU A 1 99 ? -8.232 -4.216 6.967 1.00 91.50 99 LEU A O 1
ATOM 787 N N . LEU A 1 100 ? -9.137 -3.769 4.955 1.00 90.50 100 LEU A N 1
ATOM 788 C CA . LEU A 1 100 ? -10.448 -4.332 5.259 1.00 90.50 100 LEU A CA 1
ATOM 789 C C . LEU A 1 100 ? -10.332 -5.809 5.632 1.00 90.50 100 LEU A C 1
ATOM 791 O O . LEU A 1 100 ? -10.873 -6.217 6.653 1.00 90.50 100 LEU A O 1
ATOM 795 N N . ARG A 1 101 ? -9.594 -6.608 4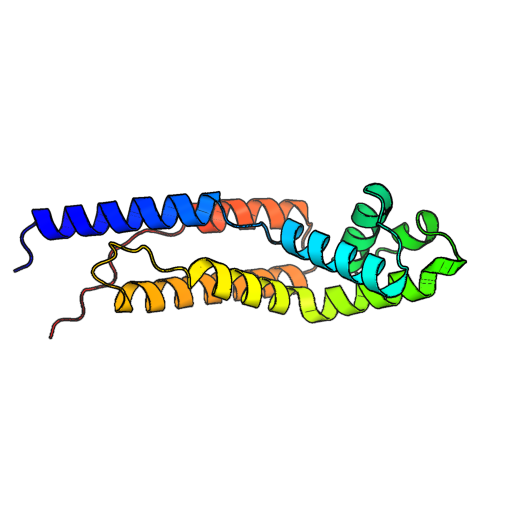.854 1.00 89.94 101 ARG A N 1
ATOM 796 C CA . ARG A 1 101 ? -9.387 -8.034 5.154 1.00 89.94 101 ARG A CA 1
ATOM 797 C C . ARG A 1 101 ? -8.577 -8.251 6.430 1.00 89.94 101 ARG A C 1
ATOM 799 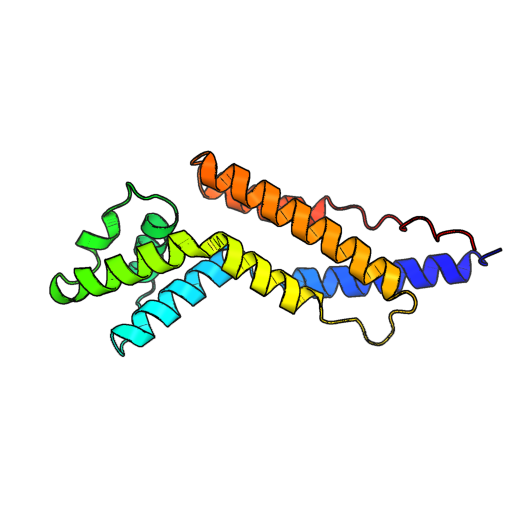O O . ARG A 1 101 ? -8.920 -9.137 7.209 1.00 89.94 101 ARG A O 1
ATOM 806 N N . HIS A 1 102 ? -7.537 -7.446 6.653 1.00 90.31 102 HIS A N 1
ATOM 807 C CA . HIS A 1 102 ? -6.682 -7.525 7.842 1.00 90.31 102 HIS A CA 1
ATOM 808 C C . HIS A 1 102 ? -7.480 -7.256 9.119 1.00 90.31 102 HIS A C 1
ATOM 810 O O . HIS A 1 102 ? -7.477 -8.062 10.047 1.00 90.31 102 HIS A O 1
ATOM 816 N N . TRP A 1 103 ? -8.241 -6.163 9.136 1.00 87.25 103 TRP A N 1
ATOM 817 C CA . TRP A 1 103 ? -8.988 -5.725 10.314 1.00 87.25 103 TRP A CA 1
ATOM 818 C C . TRP A 1 103 ? -10.386 -6.354 10.448 1.00 87.25 103 TRP A C 1
ATOM 820 O O . TRP A 1 103 ? -11.019 -6.225 11.493 1.00 87.25 103 TRP A O 1
ATOM 830 N N . GLN A 1 104 ? -10.866 -7.093 9.440 1.00 83.19 104 GLN A N 1
ATOM 831 C CA . GLN A 1 104 ? -12.030 -7.983 9.577 1.00 83.19 104 GLN A CA 1
ATOM 832 C C . GLN A 1 104 ? -11.753 -9.184 10.496 1.00 83.19 104 GLN A C 1
ATOM 834 O O . GLN A 1 104 ? -12.698 -9.821 10.973 1.00 83.19 104 GLN A O 1
ATOM 839 N N . GLY A 1 105 ? -10.482 -9.514 10.750 1.00 78.38 105 GLY A N 1
ATOM 840 C CA . GLY A 1 105 ? -10.076 -10.554 11.690 1.00 78.38 105 GLY A CA 1
ATOM 841 C C . GLY A 1 105 ? -10.461 -10.201 13.126 1.00 78.38 105 GLY A C 1
ATOM 842 O O . GLY A 1 105 ? -9.701 -9.565 13.848 1.00 78.38 105 GLY A O 1
ATOM 843 N N . ARG A 1 106 ? -11.650 -10.630 13.558 1.00 77.94 106 ARG A N 1
ATOM 844 C CA . ARG A 1 106 ? -12.159 -10.337 14.905 1.00 77.94 106 ARG A CA 1
ATOM 845 C C . ARG A 1 106 ? -11.339 -11.059 15.984 1.00 77.94 106 ARG A C 1
ATOM 847 O O . ARG A 1 106 ? -11.123 -12.271 15.866 1.00 77.94 106 ARG A O 1
ATOM 854 N N . PRO A 1 107 ? -10.964 -10.381 17.083 1.00 76.50 107 PRO A N 1
ATOM 855 C CA . PRO A 1 107 ? -10.406 -11.053 18.251 1.00 76.50 107 PRO A CA 1
ATOM 856 C C . PRO A 1 107 ? -11.442 -12.017 18.842 1.00 76.50 107 PRO A C 1
ATOM 858 O O . PRO A 1 107 ? -12.612 -11.664 18.990 1.00 76.50 107 PRO A O 1
ATOM 861 N N . LYS A 1 108 ? -11.018 -13.241 19.179 1.00 74.81 108 LYS A N 1
ATOM 862 C CA . LYS A 1 108 ? -11.926 -14.323 19.612 1.00 74.81 108 LYS A CA 1
ATOM 863 C C . LYS A 1 108 ? -12.709 -13.992 20.884 1.00 74.81 108 LYS A C 1
ATOM 865 O O . LYS A 1 108 ? -13.841 -14.442 21.021 1.00 74.81 108 LYS A O 1
ATOM 870 N N . ASP A 1 109 ? -12.118 -13.185 21.758 1.00 76.44 109 ASP A N 1
ATOM 871 C CA . ASP A 1 109 ? -12.661 -12.858 23.079 1.00 76.44 109 ASP A CA 1
ATOM 872 C C . ASP A 1 109 ? -13.305 -11.462 23.128 1.00 76.44 109 ASP A C 1
ATOM 874 O O . ASP A 1 109 ? -13.586 -10.933 24.203 1.00 76.44 109 ASP A O 1
ATOM 878 N N . LEU A 1 110 ? -13.534 -10.840 21.965 1.00 77.19 110 LEU A N 1
ATOM 879 C CA . LEU A 1 110 ? -14.103 -9.502 21.888 1.00 77.19 110 LEU A CA 1
ATOM 880 C C . LEU A 1 110 ? -15.614 -9.523 22.170 1.00 77.19 110 LEU A C 1
ATOM 882 O O . LEU A 1 110 ? -16.402 -10.056 21.390 1.00 77.19 110 LEU A O 1
ATOM 886 N N . VAL A 1 111 ? -16.021 -8.880 23.265 1.00 75.62 111 VAL A N 1
ATOM 887 C CA . VAL A 1 111 ? -17.424 -8.859 23.715 1.00 75.62 111 VAL A CA 1
ATOM 888 C C . VAL A 1 111 ? -18.310 -7.932 22.865 1.00 75.62 111 VAL A C 1
ATOM 890 O O . VAL A 1 111 ? -19.450 -8.282 22.569 1.00 75.62 111 VAL A O 1
ATOM 893 N N . ASP A 1 112 ? -17.808 -6.767 22.435 1.00 77.56 112 ASP A N 1
ATOM 894 C CA . ASP A 1 112 ? -18.576 -5.782 21.649 1.00 77.56 112 ASP A CA 1
ATOM 895 C C . ASP A 1 112 ? -18.101 -5.692 20.192 1.00 77.56 112 ASP A C 1
ATOM 897 O O . ASP A 1 112 ? -17.429 -4.749 19.763 1.00 77.56 112 ASP A O 1
ATOM 901 N N . VAL A 1 113 ? -18.482 -6.707 19.420 1.00 81.38 113 VAL A N 1
ATOM 902 C CA . VAL A 1 113 ? -18.142 -6.831 17.996 1.00 81.38 113 VAL A CA 1
ATOM 903 C C . VAL A 1 113 ? -18.743 -5.697 17.157 1.00 81.38 113 VAL A C 1
ATOM 905 O O . VAL A 1 113 ? -18.120 -5.226 16.211 1.00 81.38 113 VAL A O 1
ATOM 908 N N . SER A 1 114 ? -19.948 -5.228 17.494 1.00 82.44 114 SER A N 1
ATOM 909 C CA . SER A 1 114 ? -20.651 -4.237 16.669 1.00 82.44 114 SER A CA 1
ATOM 910 C C . SER A 1 114 ? -19.999 -2.855 16.726 1.00 82.44 114 SER A C 1
ATOM 912 O O . SER A 1 114 ? -19.902 -2.169 15.705 1.00 82.44 114 SER A O 1
ATOM 914 N N . SER A 1 115 ? -19.529 -2.452 17.909 1.00 81.12 115 SER A N 1
ATOM 915 C CA . SER A 1 115 ? -18.782 -1.209 18.088 1.00 81.12 115 SER A CA 1
ATOM 916 C C . SER A 1 115 ? -17.398 -1.314 17.454 1.00 81.12 115 SER A C 1
ATOM 918 O O . SER A 1 115 ? -16.939 -0.356 16.835 1.00 81.12 115 SER A O 1
ATOM 920 N N . TYR A 1 116 ? -16.768 -2.488 17.522 1.00 81.06 116 TYR A N 1
ATOM 921 C CA . TYR A 1 116 ? -15.513 -2.768 16.827 1.00 81.06 116 TYR A CA 1
ATOM 922 C C . TYR A 1 116 ? -15.605 -2.591 15.325 1.00 81.06 116 TYR A C 1
ATOM 924 O O . TYR A 1 116 ? -14.899 -1.742 14.782 1.00 81.06 116 TYR A O 1
ATOM 932 N N . ASP A 1 117 ? -16.534 -3.285 14.674 1.00 83.56 117 ASP A N 1
ATOM 933 C CA . ASP A 1 117 ? -16.682 -3.206 13.222 1.00 83.56 117 ASP A CA 1
ATOM 934 C C . ASP A 1 117 ? -16.940 -1.751 12.771 1.00 83.56 117 ASP A C 1
ATOM 936 O O . ASP A 1 117 ? -16.333 -1.273 11.812 1.00 83.56 117 ASP A O 1
ATOM 940 N N . LYS A 1 118 ? -17.779 -1.000 13.505 1.00 84.88 118 LYS A N 1
ATOM 941 C CA . LYS A 1 118 ? -18.041 0.424 13.220 1.00 84.88 118 LYS A CA 1
ATOM 942 C C . LYS A 1 118 ? -16.801 1.298 13.388 1.00 84.88 118 LYS A C 1
ATOM 944 O O . LYS A 1 118 ? -16.551 2.156 12.542 1.00 84.88 118 LYS A O 1
ATOM 949 N N . ARG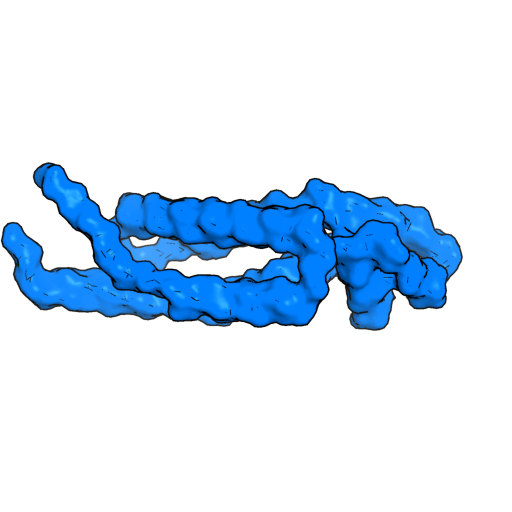 A 1 119 ? -16.043 1.117 14.474 1.00 83.06 119 ARG A N 1
ATOM 950 C CA . ARG A 1 119 ? -14.842 1.917 14.755 1.00 83.06 119 ARG A CA 1
ATOM 951 C C . ARG A 1 119 ? -13.763 1.657 13.718 1.00 83.06 119 ARG A C 1
ATOM 953 O O . ARG A 1 119 ? -13.206 2.609 13.182 1.00 83.06 119 ARG A O 1
ATOM 960 N N . ILE A 1 120 ? -13.496 0.388 13.426 1.00 85.19 120 ILE A N 1
ATOM 961 C CA . ILE A 1 120 ? -12.527 -0.010 12.410 1.00 85.19 120 ILE A CA 1
ATOM 962 C C . ILE A 1 120 ? -12.922 0.576 11.059 1.00 85.19 120 ILE A C 1
ATOM 964 O O . ILE A 1 120 ? -12.097 1.237 10.442 1.00 85.19 120 ILE A O 1
ATOM 968 N N . ALA A 1 121 ? -14.181 0.448 10.635 1.00 86.62 121 ALA A N 1
ATOM 969 C CA . ALA A 1 121 ? -14.628 1.028 9.369 1.00 86.62 121 ALA A CA 1
ATOM 970 C C . ALA A 1 121 ? -14.390 2.549 9.292 1.00 86.62 121 ALA A C 1
ATOM 972 O O . ALA A 1 121 ? -13.928 3.045 8.267 1.00 86.62 121 ALA A O 1
ATOM 973 N N . GLN A 1 122 ? -14.657 3.290 10.376 1.00 87.12 122 GLN A N 1
ATOM 974 C CA . GLN A 1 122 ? -14.382 4.732 10.442 1.00 87.12 122 GLN A CA 1
ATOM 975 C C . GLN A 1 122 ? -12.888 5.050 10.336 1.00 87.12 122 GLN A C 1
ATOM 977 O O . GLN A 1 122 ? -12.510 5.962 9.605 1.00 87.12 122 GLN A O 1
ATOM 982 N N . LEU A 1 123 ? -12.048 4.305 11.060 1.00 86.38 123 LEU A N 1
ATOM 983 C CA . LEU A 1 123 ? -10.598 4.482 11.033 1.00 86.38 123 LEU A CA 1
ATOM 984 C C . LEU A 1 123 ? -10.034 4.174 9.643 1.00 86.38 123 LEU A C 1
ATOM 986 O O . LEU A 1 123 ? -9.303 4.986 9.088 1.00 86.38 123 LEU A O 1
ATOM 990 N N . LEU A 1 124 ? -10.422 3.045 9.053 1.00 88.62 124 LEU A N 1
ATOM 991 C CA . LEU A 1 124 ? -9.975 2.649 7.721 1.00 88.62 124 LEU A CA 1
ATOM 992 C C . LEU A 1 124 ? -10.368 3.674 6.661 1.00 88.62 124 LEU A C 1
ATOM 994 O O . LEU A 1 124 ? -9.515 4.094 5.886 1.00 88.62 124 LEU A O 1
ATOM 998 N N . ASN A 1 125 ? -11.622 4.130 6.672 1.00 88.69 125 ASN A N 1
ATOM 999 C CA . ASN A 1 125 ? -12.095 5.141 5.731 1.00 88.69 125 ASN A CA 1
ATOM 1000 C C . ASN A 1 125 ? -11.299 6.451 5.867 1.00 88.69 125 ASN A C 1
ATOM 1002 O O . ASN A 1 125 ? -10.770 6.952 4.878 1.00 88.69 125 ASN A O 1
ATOM 1006 N N . ALA A 1 126 ? -11.130 6.954 7.095 1.00 88.00 126 ALA A N 1
ATOM 1007 C CA . ALA A 1 126 ? -10.362 8.171 7.342 1.00 88.00 126 ALA A CA 1
ATOM 1008 C C . ALA A 1 126 ? -8.889 8.032 6.920 1.00 88.00 126 ALA A C 1
ATOM 1010 O O . ALA A 1 126 ? -8.317 8.973 6.370 1.00 88.00 126 ALA A O 1
ATOM 1011 N N . HIS A 1 127 ? -8.277 6.867 7.150 1.00 86.81 127 HIS A N 1
ATOM 1012 C CA . HIS A 1 127 ? -6.903 6.599 6.735 1.00 86.81 127 HIS A CA 1
ATOM 1013 C C . HIS A 1 127 ? -6.760 6.590 5.210 1.00 86.81 127 HIS A C 1
ATOM 1015 O O . HIS A 1 127 ? -5.893 7.276 4.678 1.00 86.81 127 HIS A O 1
ATOM 1021 N N . VAL A 1 128 ? -7.626 5.850 4.511 1.00 87.94 128 VAL A N 1
ATOM 1022 C CA . VAL A 1 128 ? -7.615 5.729 3.044 1.00 87.94 128 VAL A CA 1
ATOM 1023 C C . VAL A 1 128 ? -7.905 7.075 2.380 1.00 87.94 128 VAL A C 1
ATOM 1025 O O . VAL A 1 128 ? -7.229 7.427 1.417 1.00 87.94 128 VAL A O 1
ATOM 1028 N N . GLN A 1 129 ? -8.842 7.864 2.915 1.00 88.50 129 GLN A N 1
ATOM 1029 C CA . GLN A 1 129 ? -9.128 9.202 2.396 1.00 88.50 129 GLN A CA 1
ATOM 1030 C C . GLN A 1 129 ? -7.899 10.113 2.491 1.00 88.50 129 GLN A C 1
ATOM 1032 O O . GLN A 1 129 ? -7.509 10.717 1.494 1.00 88.50 129 GLN A O 1
ATOM 1037 N N . GLN A 1 130 ? -7.260 10.178 3.663 1.00 85.19 130 GLN A N 1
ATOM 1038 C CA . GLN A 1 130 ? -6.042 10.975 3.832 1.00 85.19 130 GLN A CA 1
ATOM 1039 C C . GLN A 1 130 ? -4.936 10.493 2.894 1.00 85.19 130 GLN A C 1
ATOM 1041 O O . GLN A 1 130 ? -4.247 11.306 2.287 1.00 85.19 130 GLN A O 1
ATOM 1046 N N . LEU A 1 131 ? -4.790 9.176 2.729 1.00 83.81 131 LEU A N 1
ATOM 1047 C CA . LEU A 1 131 ? -3.816 8.598 1.810 1.00 83.81 131 LEU A CA 1
ATOM 1048 C C . LEU A 1 131 ? -4.046 9.046 0.363 1.00 83.81 131 LEU A C 1
ATOM 1050 O O . LEU A 1 131 ? -3.091 9.408 -0.317 1.00 83.81 131 LEU A O 1
ATOM 1054 N N . GLY A 1 132 ? -5.303 9.053 -0.090 1.00 85.94 132 GLY A N 1
ATOM 1055 C CA . GLY A 1 132 ? -5.679 9.547 -1.414 1.00 85.94 132 GLY A CA 1
ATOM 1056 C C . GLY A 1 132 ? -5.326 11.020 -1.605 1.00 85.94 132 GLY A C 1
ATOM 1057 O O . GLY A 1 132 ? -4.662 11.363 -2.577 1.00 85.94 132 GLY A O 1
ATOM 1058 N N . GLU A 1 133 ? -5.670 11.871 -0.634 1.00 85.94 133 GLU A N 1
ATOM 1059 C CA . GLU A 1 133 ? -5.328 13.301 -0.660 1.00 85.94 133 GLU A CA 1
ATOM 1060 C C . GLU A 1 133 ? -3.806 13.533 -0.747 1.00 85.94 133 GLU A C 1
ATOM 1062 O O . GLU A 1 133 ? -3.351 14.423 -1.467 1.00 85.94 133 GLU A O 1
ATOM 1067 N N . PHE A 1 134 ? -3.004 12.712 -0.058 1.00 81.38 134 PHE A N 1
ATOM 1068 C CA . PHE A 1 134 ? -1.540 12.788 -0.119 1.00 81.38 134 PHE A CA 1
ATOM 1069 C C . PHE A 1 134 ? -0.968 12.381 -1.475 1.00 81.38 134 PHE A C 1
ATOM 1071 O O . PHE A 1 134 ? -0.051 13.048 -1.969 1.00 81.38 134 PHE A O 1
ATOM 1078 N N . LEU A 1 135 ? -1.488 11.299 -2.060 1.00 79.69 135 LEU A N 1
ATOM 1079 C CA . LEU A 1 135 ? -1.066 10.826 -3.377 1.00 79.69 135 LEU A CA 1
ATOM 1080 C C . LEU A 1 135 ? -1.417 11.851 -4.465 1.00 79.69 135 LEU A C 1
ATOM 1082 O O . LEU A 1 135 ? -0.581 12.137 -5.316 1.00 79.69 135 LEU A O 1
ATOM 1086 N N . ASP A 1 136 ? -2.594 12.474 -4.384 1.00 80.44 136 ASP A N 1
ATOM 1087 C CA . ASP A 1 136 ? -3.019 13.519 -5.325 1.00 80.44 136 ASP A CA 1
ATOM 1088 C C . ASP A 1 136 ? -2.169 14.797 -5.220 1.00 80.44 136 ASP A C 1
ATOM 1090 O O . ASP A 1 136 ? -1.983 15.518 -6.202 1.00 80.44 136 ASP A O 1
ATOM 1094 N N . ALA A 1 137 ? -1.625 15.085 -4.035 1.00 77.31 137 ALA A N 1
ATOM 1095 C CA . ALA A 1 137 ? -0.791 16.258 -3.794 1.00 77.31 137 ALA A CA 1
ATOM 1096 C C . ALA A 1 137 ? 0.662 16.116 -4.294 1.00 77.31 137 ALA A C 1
ATOM 1098 O O . ALA A 1 137 ? 1.425 17.075 -4.159 1.00 77.31 137 ALA A O 1
ATOM 1099 N N . ASN A 1 138 ? 1.066 14.960 -4.848 1.00 67.62 138 ASN A N 1
ATOM 1100 C CA . ASN A 1 138 ? 2.457 14.651 -5.226 1.00 67.62 138 ASN A CA 1
ATOM 1101 C C . ASN A 1 138 ? 3.458 14.956 -4.093 1.00 67.62 138 ASN A C 1
ATOM 1103 O O . ASN A 1 138 ? 4.542 15.501 -4.311 1.00 67.62 138 ASN A O 1
ATOM 1107 N N . THR A 1 139 ? 3.068 14.647 -2.855 1.00 66.00 139 THR A N 1
ATOM 1108 C CA . THR A 1 139 ? 3.906 14.902 -1.677 1.00 66.00 139 THR A CA 1
ATOM 1109 C C . THR A 1 139 ? 5.114 13.960 -1.669 1.00 66.00 139 THR A C 1
ATOM 1111 O O . THR A 1 139 ? 5.019 12.818 -2.116 1.00 66.00 139 THR A O 1
ATOM 1114 N N . GLU A 1 140 ? 6.253 14.418 -1.140 1.00 70.44 140 GLU A N 1
ATOM 1115 C CA . GLU A 1 140 ? 7.454 13.587 -0.994 1.00 70.44 140 GLU A CA 1
ATOM 1116 C C . GLU A 1 140 ? 7.161 12.282 -0.228 1.00 70.44 140 GLU A C 1
ATOM 1118 O O . GLU A 1 140 ? 6.524 12.283 0.830 1.00 70.44 140 GLU A O 1
ATOM 1123 N N . ILE A 1 141 ? 7.676 11.162 -0.748 1.00 67.75 141 ILE A N 1
ATOM 1124 C CA . ILE A 1 141 ? 7.432 9.809 -0.219 1.00 67.75 141 ILE A CA 1
ATOM 1125 C C . ILE A 1 141 ? 7.890 9.678 1.244 1.00 67.75 141 ILE A C 1
ATOM 1127 O O . ILE A 1 141 ? 7.231 9.018 2.042 1.00 67.75 141 ILE A O 1
ATOM 1131 N N . ASP A 1 142 ? 8.973 10.344 1.643 1.00 67.81 142 ASP A N 1
ATOM 1132 C CA . ASP A 1 142 ? 9.463 10.275 3.026 1.00 67.81 142 ASP A CA 1
ATOM 1133 C C . ASP A 1 142 ? 8.488 10.922 4.024 1.00 67.81 142 ASP A C 1
ATOM 1135 O O . ASP A 1 142 ? 8.282 10.411 5.129 1.00 67.81 142 ASP A O 1
ATOM 1139 N N . VAL A 1 143 ? 7.821 12.007 3.616 1.00 70.00 143 VAL A N 1
ATOM 1140 C CA . VAL A 1 143 ? 6.769 12.663 4.409 1.00 70.00 143 VAL A CA 1
ATOM 1141 C C . VAL A 1 143 ? 5.553 11.742 4.534 1.00 70.00 143 VAL A C 1
ATOM 1143 O O . VAL A 1 143 ? 4.968 11.618 5.611 1.00 70.00 143 VAL A O 1
ATOM 1146 N N . PHE A 1 144 ? 5.213 11.044 3.451 1.00 69.12 144 PHE A N 1
ATOM 1147 C CA . PHE A 1 144 ? 4.137 10.058 3.411 1.00 69.12 144 PHE A CA 1
ATOM 1148 C C . PHE A 1 144 ? 4.357 8.896 4.402 1.00 69.12 144 PHE A C 1
ATOM 1150 O O . PHE A 1 144 ? 3.445 8.544 5.157 1.00 69.12 144 PHE A O 1
ATOM 1157 N N . LEU A 1 145 ? 5.569 8.333 4.463 1.00 69.50 145 LEU A N 1
ATOM 1158 C CA . LEU A 1 145 ? 5.885 7.212 5.362 1.00 69.50 145 LEU A CA 1
ATOM 1159 C C . LEU A 1 145 ? 5.825 7.608 6.840 1.00 69.50 145 LEU A C 1
ATOM 1161 O O . LEU A 1 145 ? 5.301 6.862 7.674 1.00 69.50 145 LEU A O 1
ATOM 1165 N N . ASP A 1 146 ? 6.327 8.796 7.169 1.00 72.50 146 ASP A N 1
ATOM 1166 C CA . ASP A 1 146 ? 6.289 9.324 8.532 1.00 72.50 146 ASP A CA 1
ATOM 1167 C C . ASP A 1 146 ? 4.845 9.579 9.002 1.00 72.50 146 ASP A C 1
ATOM 1169 O O . ASP A 1 146 ? 4.477 9.244 10.134 1.00 72.50 146 ASP A O 1
ATOM 1173 N N . LEU A 1 147 ? 3.988 10.093 8.117 1.00 69.81 147 LEU A N 1
ATOM 1174 C CA . LEU A 1 147 ? 2.569 10.298 8.403 1.00 69.81 147 LEU A CA 1
ATOM 1175 C C . LEU A 1 147 ? 1.820 8.986 8.621 1.00 69.81 147 LEU A C 1
ATOM 1177 O O . LEU A 1 147 ? 1.087 8.879 9.604 1.00 69.81 147 LEU A O 1
ATOM 1181 N N . GLN A 1 148 ? 2.037 7.970 7.780 1.00 70.94 148 GLN A N 1
ATOM 1182 C CA . GLN A 1 148 ? 1.427 6.652 7.971 1.00 70.94 148 GLN A CA 1
ATOM 1183 C C . GLN A 1 148 ? 1.797 6.055 9.339 1.00 70.94 148 GLN A C 1
ATOM 1185 O O . GLN A 1 148 ? 0.923 5.577 10.070 1.00 70.94 148 GLN A O 1
ATOM 1190 N N . ALA A 1 149 ? 3.074 6.131 9.724 1.00 71.25 149 ALA A N 1
ATOM 1191 C CA . ALA A 1 149 ? 3.553 5.612 11.004 1.00 71.25 149 ALA A CA 1
ATOM 1192 C C . ALA A 1 149 ? 2.998 6.384 12.216 1.00 71.25 149 ALA A C 1
ATOM 1194 O O . ALA A 1 149 ? 2.810 5.808 13.294 1.00 71.25 149 ALA A O 1
ATOM 1195 N N . LYS A 1 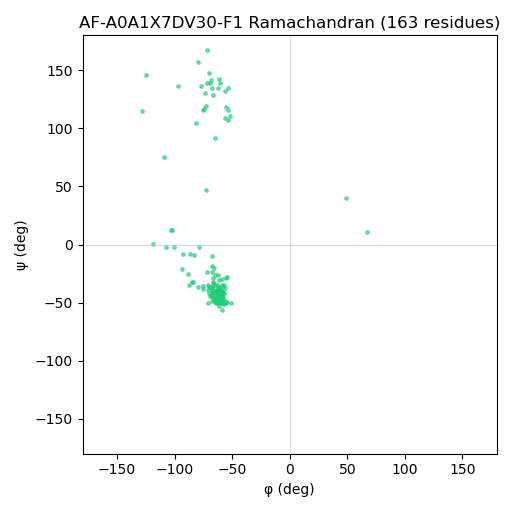150 ? 2.750 7.690 12.064 1.00 74.75 150 LYS A N 1
ATOM 1196 C CA . LYS A 1 150 ? 2.179 8.550 13.111 1.00 74.75 150 LYS A CA 1
ATOM 1197 C C . LYS A 1 150 ? 0.667 8.407 13.230 1.00 74.75 150 LYS A C 1
ATOM 1199 O O . LYS A 1 150 ? 0.165 8.419 14.352 1.00 74.75 150 LYS A O 1
ATOM 1204 N N . TRP A 1 151 ? -0.040 8.231 12.115 1.00 74.31 151 TRP A N 1
ATOM 1205 C CA . TRP A 1 151 ? -1.500 8.228 12.065 1.00 74.31 151 TRP A CA 1
ATOM 1206 C C . TRP A 1 151 ? -2.100 7.196 13.017 1.00 74.31 151 TRP A C 1
ATOM 1208 O O . TRP A 1 151 ? -2.910 7.551 13.870 1.00 74.31 151 TRP A O 1
ATOM 1218 N N . TRP A 1 152 ? -1.625 5.949 12.952 1.00 72.38 152 TRP A N 1
ATOM 1219 C CA . TRP A 1 152 ? -2.099 4.855 13.803 1.00 72.38 152 TRP A CA 1
ATOM 1220 C C . TRP A 1 152 ? -1.756 5.037 15.285 1.00 72.38 152 TRP A C 1
ATOM 1222 O O . TRP A 1 152 ? -2.542 4.661 16.150 1.00 72.38 152 TRP A O 1
ATOM 1232 N N . LYS A 1 153 ? -0.611 5.659 15.591 1.00 72.06 153 LYS A N 1
ATOM 1233 C CA . LYS A 1 153 ? -0.184 5.950 16.972 1.00 72.06 153 LYS A CA 1
ATOM 1234 C C . LYS A 1 153 ? -0.998 7.069 17.622 1.00 72.06 153 LYS A C 1
ATOM 1236 O O . LYS A 1 153 ? -1.033 7.160 18.844 1.00 72.06 153 LYS A O 1
ATOM 1241 N N . GLN A 1 154 ? -1.600 7.936 16.812 1.00 71.56 154 GLN A N 1
ATOM 1242 C CA . GLN A 1 154 ? -2.378 9.086 17.265 1.00 71.56 154 GLN A CA 1
ATOM 1243 C C . GLN A 1 154 ? -3.871 8.782 17.403 1.00 71.56 154 GLN A C 1
ATOM 1245 O O . GLN A 1 154 ? -4.597 9.627 17.921 1.00 71.56 154 GLN A O 1
ATOM 1250 N N . GLN A 1 155 ? -4.341 7.608 16.966 1.00 69.44 155 GLN A N 1
ATOM 1251 C CA . GLN A 1 155 ? -5.755 7.267 17.077 1.00 69.44 155 GLN A CA 1
ATOM 1252 C C . GLN A 1 155 ? -6.106 6.930 18.530 1.00 69.44 155 GLN A C 1
ATOM 1254 O O . GLN A 1 155 ? -5.602 5.940 19.067 1.00 69.44 155 GLN A O 1
ATOM 1259 N N . PRO A 1 156 ? -6.981 7.713 19.185 1.00 57.62 156 PRO A N 1
ATOM 1260 C CA . PRO A 1 156 ? -7.424 7.377 20.521 1.00 57.62 156 PRO A CA 1
ATOM 1261 C C . PRO A 1 156 ? -8.253 6.090 20.478 1.00 57.62 156 PRO A C 1
ATOM 1263 O O . PRO A 1 156 ? -9.241 5.973 19.739 1.00 57.62 156 PRO A O 1
ATOM 1266 N N . MET A 1 157 ? -7.872 5.148 21.338 1.00 57.69 157 MET A N 1
ATOM 1267 C CA . MET A 1 157 ? -8.682 4.011 21.781 1.00 57.69 157 MET A CA 1
ATOM 1268 C C . MET A 1 157 ? -9.779 4.501 22.741 1.00 57.69 157 MET A C 1
ATOM 1270 O O . MET A 1 157 ? -9.943 3.985 23.843 1.00 57.69 157 MET A O 1
ATOM 1274 N N . GLU A 1 158 ? -10.479 5.576 22.384 1.00 52.53 158 GLU A N 1
ATOM 1275 C CA . GLU A 1 158 ? -11.591 6.059 23.191 1.00 52.53 158 GLU A CA 1
ATOM 1276 C C . GLU A 1 158 ? -12.812 5.171 22.965 1.00 52.53 158 GLU A C 1
ATOM 1278 O O . GLU A 1 158 ? -13.130 4.773 21.840 1.00 52.53 158 GLU A O 1
ATOM 1283 N N . VAL A 1 159 ? -13.475 4.847 24.074 1.00 49.50 159 VAL A N 1
ATOM 1284 C CA . VAL A 1 159 ? -14.702 4.054 24.123 1.00 49.50 159 VAL A CA 1
ATOM 1285 C C . VAL A 1 159 ? -15.731 4.726 23.218 1.00 49.50 159 VAL A C 1
ATOM 1287 O O . VAL A 1 159 ? -16.123 5.866 23.469 1.00 49.50 159 VAL A O 1
ATOM 1290 N N . LEU A 1 160 ? -16.183 4.032 22.167 1.00 50.72 160 LEU A N 1
ATOM 1291 C CA . LEU A 1 160 ? -17.385 4.462 21.458 1.00 50.72 160 LEU A CA 1
ATOM 1292 C C . LEU A 1 160 ? -18.513 4.550 22.490 1.00 50.72 160 LEU A C 1
ATOM 1294 O O . LEU A 1 160 ? -18.660 3.608 23.272 1.00 50.72 160 LEU A O 1
ATOM 1298 N N . PRO A 1 161 ? -19.297 5.641 22.523 1.00 41.91 161 PRO A N 1
ATOM 1299 C CA . PRO A 1 161 ? -20.385 5.765 23.475 1.00 41.91 161 PRO A CA 1
ATOM 1300 C C . PRO A 1 161 ? -21.262 4.526 23.332 1.00 41.91 161 PRO A C 1
ATOM 1302 O O . PRO A 1 161 ? -21.813 4.279 22.256 1.00 41.91 161 PRO A O 1
ATOM 1305 N N . THR A 1 162 ? -21.332 3.717 24.394 1.00 44.62 162 THR A N 1
ATOM 1306 C CA . THR A 1 162 ? -22.265 2.597 24.478 1.00 44.62 162 THR A CA 1
ATOM 1307 C C . THR A 1 162 ? -23.624 3.193 24.209 1.00 44.62 162 THR A C 1
ATOM 1309 O O . THR A 1 162 ? -24.117 3.973 25.022 1.00 44.62 162 THR A O 1
ATOM 1312 N N . SER A 1 163 ? -24.172 2.919 23.027 1.00 39.97 163 SER A N 1
ATOM 1313 C CA . SER A 1 163 ? -25.487 3.406 22.659 1.00 39.97 163 SER A CA 1
ATOM 1314 C C . SER A 1 163 ? -26.449 2.912 23.726 1.00 39.97 163 SER A C 1
ATOM 1316 O O . SER A 1 163 ? -26.695 1.710 23.814 1.00 39.97 163 SER A O 1
ATOM 1318 N N . GLU A 1 164 ? -26.927 3.833 24.557 1.00 43.31 164 GLU A N 1
ATOM 1319 C CA . GLU A 1 164 ? -28.011 3.598 25.494 1.00 43.31 164 GLU A CA 1
ATOM 1320 C C . GLU A 1 164 ? -29.184 3.002 24.719 1.00 43.31 164 GLU A C 1
ATOM 1322 O O . GLU A 1 164 ? -29.785 3.701 23.899 1.00 43.31 164 GLU A O 1
ATOM 1327 N N . ARG A 1 165 ? -29.486 1.722 24.958 1.00 36.69 165 ARG A N 1
ATOM 1328 C CA . ARG A 1 165 ? -30.826 1.132 24.861 1.00 36.69 165 ARG A CA 1
ATOM 1329 C C . ARG A 1 165 ? -30.952 -0.022 25.840 1.00 36.69 165 ARG A C 1
ATOM 1331 O O . ARG A 1 165 ? -30.072 -0.907 25.811 1.00 36.69 165 ARG A O 1
#

pLDDT: mean 82.29, std 13.52, range [36.69, 96.62]

Mean predicted aligned error: 7.71 Å

Radius of gyration: 19.9 Å; Cα contacts (8 Å, |Δi|>4): 97; chains: 1; bounding box: 48×32×61 Å

Foldseek 3Di:
DPPPVNVVVLLVVLVVVLVVLVVPDDDLLRLLLVQLQCQLCVVPVDGDDPVLSVQLSVCLLPVPRPVNCVVDDPVCVVSSVCSSVVCSVCSLVSSLVSQCVSQVPDDPPNPCVPQSVVVSVVLSVVLSVVLVVCSVVSDDVVVVVVCRVVSSVPDDSDDDPPPDD

Sequence (165 aa):
MIENDDLQQRLFQWSEAFTASLQSQATFMDVLDEHLAVGFQTLMGAAITPGQLAVMRGAALNREDEAWRAEIAIDQHDVAEIVIESVRSRLLHAYEDYLLRHWQGRPKDLVDVSSYDKRIAQLLNAHVQQLGEFLDANTEIDVFLDLQAKWWKQQPMEVLPTSER